Protein AF-A0A2S5LJ68-F1 (afdb_monomer_lite)

Sequence (99 aa):
MLLVVLTSPRQAARAEQAAAAVPAAPLTKFEKAPQGEAEQIAQIISLTTQLLQMRYPEGMARRGVHPKDHGCVKATFTVNSDIPPNYRAGVFATPGKKY

Foldseek 3Di:
DDDPPPPPPVNVVVVVVVPPPPPDDDDDPVDDDDPCNVVVVVVCVVVLVVVQCVVDVDDDGADSPCSDDPDDDDDKDFAAQPDDPVPLDDVNVHHGDID

Radius of gyration: 21.22 Å; chains: 1; bounding box: 38×37×58 Å

pLDDT: mean 82.42, std 20.7, range [31.23, 98.38]

Secondary structure (DSSP, 8-state):
--------HHHHHHHHHHHS-PPPPPPPTT--PPTTHHHHHHHHHHHHHHHHHHH-SSSPPPPSS--S---------B--TT--GGG-SGGGSSTT-B-

Structure (mmCIF, N/CA/C/O backbone):
data_AF-A0A2S5LJ68-F1
#
_entry.id   AF-A0A2S5LJ68-F1
#
loop_
_atom_site.group_PDB
_atom_site.id
_atom_site.type_symbol
_atom_site.label_atom_id
_atom_site.label_alt_id
_atom_site.label_comp_id
_atom_site.label_asym_id
_atom_site.label_entity_id
_atom_site.label_seq_id
_atom_site.pdbx_PDB_ins_code
_atom_site.Cartn_x
_atom_site.Cartn_y
_atom_site.Cartn_z
_atom_site.occupancy
_atom_site.B_iso_or_equiv
_atom_site.auth_seq_id
_atom_site.auth_comp_id
_atom_site.auth_asym_id
_atom_site.auth_atom_id
_atom_site.pdbx_PDB_model_num
ATOM 1 N N . MET A 1 1 ? -0.617 -18.259 -35.848 1.00 33.69 1 MET A N 1
ATOM 2 C CA . MET A 1 1 ? -1.818 -17.409 -35.710 1.00 33.69 1 MET A CA 1
ATOM 3 C C . MET A 1 1 ? -1.378 -16.150 -34.975 1.00 33.69 1 MET A C 1
ATOM 5 O O . MET A 1 1 ? -1.090 -16.219 -33.789 1.00 33.69 1 MET A O 1
ATOM 9 N N . LEU A 1 2 ? -1.137 -15.069 -35.718 1.00 33.50 2 LEU A N 1
ATOM 10 C CA . LEU A 1 2 ? -0.543 -13.826 -35.224 1.00 33.50 2 LEU A CA 1
ATOM 11 C C . LEU A 1 2 ? -1.670 -12.956 -34.649 1.00 33.50 2 LEU A C 1
ATOM 13 O O . LEU A 1 2 ? -2.465 -12.412 -35.411 1.00 33.50 2 LEU A O 1
ATOM 17 N N . LEU A 1 3 ? -1.794 -12.878 -33.323 1.00 31.23 3 LEU A N 1
ATOM 18 C CA . LEU A 1 3 ? -2.743 -11.962 -32.690 1.00 31.23 3 LEU A CA 1
ATOM 19 C C . LEU A 1 3 ? -2.057 -10.596 -32.559 1.00 31.23 3 LEU A C 1
ATOM 21 O O . LEU A 1 3 ? -1.303 -10.357 -31.621 1.00 31.23 3 LEU A O 1
ATOM 25 N N . VAL A 1 4 ? -2.277 -9.716 -33.536 1.00 37.88 4 VAL A N 1
ATOM 26 C CA . VAL A 1 4 ? -1.868 -8.310 -33.445 1.00 37.88 4 VAL A CA 1
ATOM 27 C C . VAL A 1 4 ? -2.769 -7.650 -32.403 1.00 37.88 4 VAL A C 1
ATOM 29 O O . VAL A 1 4 ? -3.938 -7.371 -32.668 1.00 37.88 4 VAL A O 1
ATOM 32 N N . VAL A 1 5 ? -2.250 -7.430 -31.195 1.00 46.50 5 VAL A N 1
ATOM 33 C CA . VAL A 1 5 ? -2.934 -6.608 -30.193 1.00 46.50 5 VAL A CA 1
ATOM 34 C C . VAL A 1 5 ? -2.733 -5.153 -30.607 1.00 46.50 5 VAL A C 1
ATOM 36 O O . VAL A 1 5 ? -1.764 -4.508 -30.225 1.00 46.50 5 VAL A O 1
ATOM 39 N N . LEU A 1 6 ? -3.638 -4.652 -31.450 1.00 44.00 6 LEU A N 1
ATOM 40 C CA . LEU A 1 6 ? -3.763 -3.227 -31.741 1.00 44.00 6 LEU A CA 1
ATOM 41 C C . LEU A 1 6 ? -4.043 -2.509 -30.416 1.00 44.00 6 LEU A C 1
ATOM 43 O O . LEU A 1 6 ? -5.146 -2.598 -29.869 1.00 44.00 6 LEU A O 1
ATOM 47 N N . THR A 1 7 ? -3.040 -1.823 -29.876 1.00 52.50 7 THR A N 1
ATOM 48 C CA . THR A 1 7 ? -3.228 -0.920 -28.744 1.00 52.50 7 THR A CA 1
ATOM 49 C C . THR A 1 7 ? -4.206 0.164 -29.182 1.00 52.50 7 THR A C 1
ATOM 51 O O . THR A 1 7 ? -3.983 0.912 -30.133 1.00 52.50 7 THR A O 1
ATOM 54 N N . SER A 1 8 ? -5.375 0.194 -28.541 1.00 48.03 8 SER A N 1
ATOM 55 C CA . SER A 1 8 ? -6.421 1.156 -28.887 1.00 48.03 8 SER A CA 1
ATOM 56 C C . SER A 1 8 ? -5.903 2.583 -28.651 1.00 48.03 8 SER A C 1
ATOM 58 O O . SER A 1 8 ? -5.216 2.804 -27.650 1.00 48.03 8 SER A O 1
ATOM 60 N N . PRO A 1 9 ? -6.283 3.584 -29.467 1.00 50.56 9 PRO A N 1
ATOM 61 C CA . PRO A 1 9 ? -5.901 4.987 -29.254 1.00 50.56 9 PRO A CA 1
ATOM 62 C C . PRO A 1 9 ? -6.259 5.518 -27.850 1.00 50.56 9 PRO A C 1
ATOM 64 O O . PRO A 1 9 ? -5.614 6.433 -27.346 1.00 50.56 9 PRO A O 1
ATOM 67 N N . ARG A 1 10 ? -7.222 4.890 -27.153 1.00 48.31 10 ARG A N 1
ATOM 68 C CA . ARG A 1 10 ? -7.531 5.173 -25.737 1.00 48.31 10 ARG A CA 1
ATOM 69 C C . ARG A 1 10 ? -6.437 4.747 -24.748 1.00 48.31 10 ARG A C 1
ATOM 71 O O . ARG A 1 10 ? -6.323 5.356 -23.689 1.00 48.31 10 ARG A O 1
ATOM 78 N N . GLN A 1 11 ? -5.679 3.692 -25.046 1.00 48.44 11 GLN A N 1
ATOM 79 C CA . GLN A 1 11 ? -4.585 3.207 -24.196 1.00 48.44 11 GLN A CA 1
ATOM 80 C C . GLN A 1 11 ? -3.347 4.098 -24.331 1.00 48.44 11 GLN A C 1
ATOM 82 O O . GLN A 1 11 ? -2.747 4.442 -23.316 1.00 48.44 11 GLN A O 1
ATOM 87 N N . ALA A 1 12 ? -3.031 4.542 -25.553 1.00 44.94 12 ALA A N 1
ATOM 88 C CA . ALA A 1 12 ? -1.956 5.500 -25.805 1.00 44.94 12 ALA A CA 1
ATOM 89 C C . ALA A 1 12 ? -2.218 6.846 -25.100 1.00 44.94 12 ALA A C 1
ATOM 91 O O . ALA A 1 12 ? -1.378 7.310 -24.334 1.00 44.94 12 ALA A O 1
ATOM 92 N N . ALA A 1 13 ? -3.432 7.396 -25.229 1.00 39.59 13 ALA A N 1
ATOM 93 C CA . ALA A 1 13 ? -3.807 8.656 -24.581 1.00 39.59 13 ALA A CA 1
ATOM 94 C C . ALA A 1 13 ? -3.781 8.597 -23.036 1.00 39.59 13 ALA A C 1
ATOM 96 O O . ALA A 1 13 ? -3.456 9.586 -22.381 1.00 39.59 13 ALA A O 1
ATOM 97 N N . ARG A 1 14 ? -4.086 7.438 -22.425 1.00 48.78 14 ARG A N 1
ATOM 98 C CA . ARG A 1 14 ? -3.978 7.250 -20.963 1.00 48.78 14 ARG A CA 1
ATOM 99 C C . ARG A 1 14 ? -2.534 7.141 -20.474 1.00 48.78 14 ARG A C 1
ATOM 101 O O . ARG A 1 14 ? -2.252 7.595 -19.370 1.00 48.78 14 ARG A O 1
ATOM 108 N N . ALA A 1 15 ? -1.645 6.538 -21.261 1.00 47.00 15 ALA A N 1
ATOM 109 C CA . ALA A 1 15 ? -0.219 6.486 -20.941 1.00 47.00 15 ALA A CA 1
ATOM 110 C C . ALA A 1 15 ? 0.417 7.884 -21.018 1.00 47.00 15 ALA A C 1
ATOM 112 O O . ALA A 1 15 ? 1.210 8.249 -20.157 1.00 47.00 15 ALA A O 1
ATOM 113 N N . GLU A 1 16 ? -0.003 8.695 -21.989 1.00 42.59 16 GLU A N 1
ATOM 114 C CA . GLU A 1 16 ? 0.443 10.081 -22.155 1.00 42.59 16 GLU A CA 1
ATOM 115 C C . GLU A 1 16 ? -0.073 10.996 -21.027 1.00 42.59 16 GLU A C 1
ATOM 117 O O . GLU A 1 16 ? 0.677 11.800 -20.480 1.00 42.59 16 GLU A O 1
ATOM 122 N N . GLN A 1 17 ? -1.313 10.789 -20.564 1.00 47.91 17 GLN A N 1
ATOM 123 C CA . GLN A 1 17 ? -1.843 11.442 -19.356 1.00 47.91 17 GLN A CA 1
ATOM 124 C C . GLN A 1 17 ? -1.138 11.018 -18.059 1.00 47.91 17 GLN A C 1
ATOM 126 O O . GLN A 1 17 ? -1.079 11.813 -17.126 1.00 47.91 17 GLN A O 1
ATOM 131 N N . ALA A 1 18 ? -0.594 9.800 -17.988 1.00 48.69 18 ALA A N 1
ATOM 132 C CA . A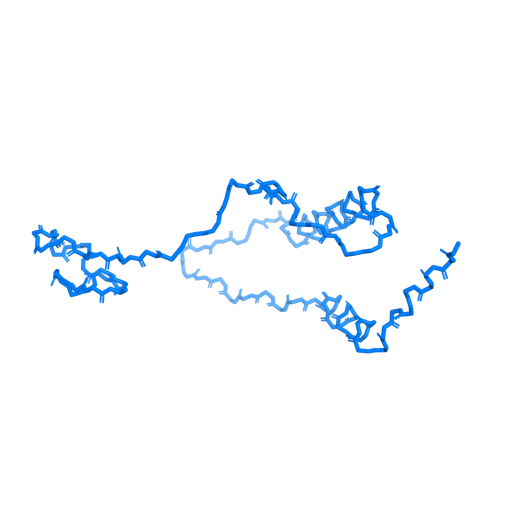LA A 1 18 ? 0.208 9.343 -16.851 1.00 48.69 18 ALA A CA 1
ATOM 133 C C . ALA A 1 18 ? 1.642 9.914 -16.853 1.00 48.69 18 ALA A C 1
ATOM 135 O O . ALA A 1 18 ? 2.294 9.906 -15.812 1.00 48.69 18 ALA A O 1
ATOM 136 N N . ALA A 1 19 ? 2.125 10.407 -18.000 1.00 47.06 19 ALA A N 1
ATOM 137 C CA . ALA A 1 19 ? 3.432 11.051 -18.136 1.00 47.06 19 ALA A CA 1
ATOM 138 C C . ALA A 1 19 ? 3.411 12.549 -17.783 1.00 47.06 19 ALA A C 1
ATOM 140 O O . ALA A 1 19 ? 4.467 13.133 -17.534 1.00 47.06 19 ALA A O 1
ATOM 141 N N . ALA A 1 20 ? 2.231 13.177 -17.727 1.00 48.88 20 ALA A N 1
ATOM 142 C CA . ALA A 1 20 ? 2.102 14.499 -17.131 1.00 48.88 20 ALA A CA 1
ATOM 143 C C . ALA A 1 20 ? 2.476 14.397 -15.646 1.00 48.88 20 ALA A C 1
ATOM 145 O O . ALA A 1 20 ? 1.914 13.572 -14.926 1.00 48.88 20 ALA A O 1
ATOM 146 N N . ALA A 1 21 ? 3.440 15.213 -15.204 1.00 55.31 21 ALA A N 1
ATOM 147 C CA . ALA A 1 21 ? 3.880 15.261 -13.816 1.00 55.31 21 ALA A CA 1
ATOM 148 C C . ALA A 1 21 ? 2.652 15.357 -12.905 1.00 55.31 21 ALA A C 1
ATOM 150 O O . ALA A 1 21 ? 1.942 16.364 -12.924 1.00 55.31 21 ALA A O 1
ATOM 151 N N . VAL A 1 22 ? 2.375 14.289 -12.151 1.00 57.19 22 VAL A N 1
ATOM 152 C CA . VAL A 1 22 ? 1.318 14.312 -11.144 1.00 57.19 22 VAL A CA 1
ATOM 153 C C . VAL A 1 22 ? 1.697 15.447 -10.196 1.00 57.19 22 VAL A C 1
ATOM 155 O O . VAL A 1 22 ? 2.782 15.383 -9.610 1.00 57.19 22 VAL A O 1
ATOM 158 N N . PRO A 1 23 ? 0.892 16.519 -10.088 1.00 59.62 23 PRO A N 1
ATOM 159 C CA . PRO A 1 23 ? 1.244 17.628 -9.222 1.00 59.62 23 PRO A CA 1
ATOM 160 C C . PRO A 1 23 ? 1.391 17.082 -7.804 1.00 59.62 23 PRO A C 1
ATOM 162 O O . PRO A 1 23 ? 0.495 16.394 -7.306 1.00 59.62 23 PRO A O 1
ATOM 165 N N . ALA A 1 24 ? 2.546 17.341 -7.188 1.00 67.62 24 ALA A N 1
ATOM 166 C CA . ALA A 1 24 ? 2.813 16.899 -5.831 1.00 67.62 24 ALA A CA 1
ATOM 167 C C . ALA A 1 24 ? 1.707 17.441 -4.922 1.00 67.62 24 ALA A C 1
ATOM 169 O O . ALA A 1 24 ? 1.439 18.647 -4.902 1.00 67.62 24 ALA A O 1
ATOM 170 N N . ALA A 1 25 ? 1.035 16.540 -4.205 1.00 74.56 25 ALA A N 1
ATOM 171 C CA . ALA A 1 25 ? 0.073 16.951 -3.200 1.00 74.56 25 ALA A CA 1
ATOM 172 C C . ALA A 1 25 ? 0.787 17.848 -2.172 1.00 74.56 25 ALA A C 1
ATOM 174 O O . ALA A 1 25 ? 1.956 17.603 -1.857 1.00 74.56 25 ALA A O 1
ATOM 175 N N . PRO A 1 26 ? 0.122 18.893 -1.656 1.00 82.69 26 PRO A N 1
ATOM 176 C CA . PRO A 1 26 ? 0.731 19.752 -0.655 1.00 82.69 26 PRO A CA 1
ATOM 177 C C . PRO A 1 26 ? 1.097 18.924 0.580 1.00 82.69 26 PRO A C 1
ATOM 179 O O . PRO A 1 26 ? 0.265 18.174 1.096 1.00 82.69 26 PRO A O 1
ATOM 182 N N . LEU A 1 27 ? 2.339 19.075 1.044 1.00 86.56 27 LEU A N 1
ATOM 183 C CA . LEU A 1 27 ? 2.822 18.403 2.247 1.00 86.56 27 LEU A CA 1
ATOM 184 C C . LEU A 1 27 ? 1.943 18.766 3.441 1.00 86.56 27 LEU A C 1
ATOM 186 O O . LEU A 1 27 ? 1.530 19.918 3.615 1.00 86.56 27 LEU A O 1
ATOM 190 N N . THR A 1 28 ? 1.680 17.782 4.295 1.00 90.50 28 THR A N 1
ATOM 191 C CA . THR A 1 28 ? 1.018 18.065 5.567 1.00 90.50 28 THR A CA 1
ATOM 192 C C . THR A 1 28 ? 1.971 18.804 6.507 1.00 90.50 28 THR A C 1
ATOM 194 O O . THR A 1 28 ? 3.189 18.773 6.351 1.00 90.50 28 THR A O 1
ATOM 197 N N . LYS A 1 29 ? 1.437 19.411 7.574 1.00 93.12 29 LYS A N 1
ATOM 198 C CA . LYS A 1 29 ? 2.261 20.037 8.627 1.00 93.12 29 LYS A CA 1
ATOM 199 C C . LYS A 1 29 ? 3.227 19.073 9.339 1.00 93.12 29 LYS A C 1
ATOM 201 O O . LYS A 1 29 ? 4.054 19.527 10.124 1.00 93.12 29 LYS A O 1
ATOM 206 N N . PHE A 1 30 ? 3.079 17.765 9.125 1.00 92.44 30 PHE A N 1
ATOM 207 C CA . PHE A 1 30 ? 3.899 16.721 9.737 1.00 92.44 30 PHE A CA 1
ATOM 208 C C . PHE A 1 30 ? 5.015 16.214 8.815 1.00 92.44 30 PHE A C 1
ATOM 210 O O . PHE A 1 30 ? 5.845 15.425 9.257 1.00 92.44 30 PHE A O 1
ATOM 217 N N . GLU A 1 31 ? 5.057 16.666 7.560 1.00 92.25 31 GLU A N 1
ATOM 218 C CA . GLU A 1 31 ? 5.968 16.156 6.537 1.00 92.25 31 GLU A CA 1
ATOM 219 C C . GLU A 1 31 ? 6.896 17.259 6.022 1.00 92.25 31 GLU A C 1
ATOM 221 O O . GLU A 1 31 ? 6.539 18.436 5.957 1.00 92.25 31 GLU A O 1
ATOM 226 N N . LYS A 1 32 ? 8.119 16.869 5.654 1.00 90.25 32 LYS A N 1
ATOM 227 C CA . LYS A 1 32 ? 9.096 17.726 4.980 1.00 90.25 32 LYS A CA 1
ATOM 228 C C . LYS A 1 32 ? 9.720 16.935 3.841 1.00 90.25 32 LYS A C 1
ATOM 230 O O . LYS A 1 32 ? 10.277 15.871 4.097 1.00 90.25 32 LYS A O 1
ATOM 235 N N . ALA A 1 33 ? 9.669 17.483 2.632 1.00 90.00 33 ALA A N 1
ATOM 236 C CA . ALA A 1 33 ? 10.415 16.950 1.502 1.00 90.00 33 ALA A CA 1
ATOM 237 C C . ALA A 1 33 ? 11.920 17.171 1.746 1.00 90.00 33 ALA A C 1
ATOM 239 O O . ALA A 1 33 ? 12.336 18.319 1.959 1.00 90.00 33 ALA A O 1
ATOM 240 N N . PRO A 1 34 ? 12.751 16.118 1.760 1.00 92.19 34 PRO A N 1
ATOM 241 C CA . PRO A 1 34 ? 14.194 16.277 1.795 1.00 92.19 34 PRO A CA 1
ATOM 242 C C . PRO A 1 34 ? 14.707 16.879 0.479 1.00 92.19 34 PRO A C 1
ATOM 244 O O . PRO A 1 34 ? 14.066 16.813 -0.571 1.00 92.19 34 PRO A O 1
ATOM 247 N N . GLN A 1 35 ? 15.906 17.458 0.526 1.00 95.06 35 GLN A N 1
ATOM 248 C CA . GLN A 1 35 ? 16.578 17.931 -0.682 1.00 95.06 35 GLN A CA 1
ATOM 249 C C . GLN A 1 35 ? 16.803 16.762 -1.653 1.00 95.06 35 GLN A C 1
ATOM 251 O O . GLN A 1 35 ? 17.282 15.703 -1.249 1.00 95.06 35 GLN A O 1
ATOM 256 N N . GLY A 1 36 ? 16.497 16.967 -2.935 1.00 94.31 36 GLY A N 1
ATOM 257 C CA . GLY A 1 36 ? 16.693 15.954 -3.973 1.00 94.31 36 GLY A CA 1
ATOM 258 C C . GLY A 1 36 ? 15.529 14.969 -4.146 1.00 94.31 36 GLY A C 1
ATOM 259 O O . GLY A 1 36 ? 15.630 14.052 -4.958 1.00 94.31 36 GLY A O 1
ATOM 260 N N . GLU A 1 37 ? 14.443 15.104 -3.376 1.00 92.62 37 GLU A N 1
ATOM 261 C CA . GLU A 1 37 ? 13.306 14.174 -3.438 1.00 92.62 37 GLU A CA 1
ATOM 262 C C . GLU A 1 37 ? 12.660 14.139 -4.830 1.00 92.62 37 GLU A C 1
ATOM 264 O O . GLU A 1 37 ? 12.372 13.061 -5.345 1.00 92.62 37 GLU A O 1
ATOM 269 N N . ALA A 1 38 ? 12.482 15.294 -5.476 1.00 89.31 38 ALA A N 1
ATOM 270 C CA . ALA A 1 38 ? 11.864 15.374 -6.800 1.00 89.31 38 ALA A CA 1
ATOM 271 C C . ALA A 1 38 ? 12.680 14.611 -7.859 1.00 89.31 38 ALA A C 1
ATOM 273 O O . ALA A 1 38 ? 12.127 13.864 -8.671 1.00 89.31 38 ALA A O 1
ATOM 274 N N . GLU A 1 39 ? 14.003 14.748 -7.818 1.00 92.81 39 GLU A N 1
ATOM 275 C CA . GLU A 1 39 ? 14.931 14.047 -8.697 1.00 92.81 39 GLU A CA 1
ATOM 276 C C . GLU A 1 39 ? 14.926 12.541 -8.415 1.00 92.81 39 GLU A C 1
ATOM 278 O O . GLU A 1 39 ? 14.885 11.738 -9.348 1.00 92.81 39 GLU A O 1
ATOM 283 N N . GLN A 1 40 ? 14.912 12.144 -7.141 1.00 95.44 40 GLN A N 1
ATOM 284 C CA . GLN A 1 40 ? 14.835 10.737 -6.743 1.00 95.44 40 GLN A CA 1
ATOM 285 C C . GLN A 1 40 ? 13.515 10.096 -7.179 1.00 95.44 40 GLN A C 1
ATOM 287 O O . GLN A 1 40 ? 13.524 8.985 -7.708 1.00 95.44 40 GLN A O 1
ATOM 292 N N . ILE A 1 41 ? 12.388 10.797 -7.034 1.00 91.44 41 ILE A N 1
ATOM 293 C CA . ILE A 1 41 ? 11.082 10.353 -7.536 1.00 91.44 41 ILE A CA 1
ATOM 294 C C . ILE A 1 41 ? 11.162 10.111 -9.046 1.00 91.44 41 ILE A C 1
ATOM 296 O O . ILE A 1 41 ? 10.798 9.030 -9.513 1.00 91.44 41 ILE A O 1
ATOM 300 N N . ALA A 1 42 ? 11.689 11.072 -9.811 1.00 90.81 42 ALA A N 1
ATOM 301 C CA . ALA A 1 42 ? 11.833 10.937 -11.260 1.00 90.81 42 ALA A CA 1
ATOM 302 C C . ALA A 1 42 ? 12.722 9.739 -11.647 1.00 90.81 42 ALA A C 1
ATOM 304 O O . ALA A 1 42 ? 12.386 8.975 -12.558 1.00 90.81 42 ALA A O 1
ATOM 305 N N . GLN A 1 43 ? 13.823 9.523 -10.922 1.00 96.19 43 GLN A N 1
ATOM 306 C CA . GLN A 1 43 ? 14.713 8.378 -11.128 1.00 96.19 43 GLN A CA 1
ATOM 307 C C . GLN A 1 43 ? 14.020 7.045 -10.824 1.00 96.19 43 GLN A C 1
ATOM 309 O O . GLN A 1 43 ? 14.096 6.119 -11.632 1.00 96.19 43 GLN A O 1
ATOM 314 N N . ILE A 1 44 ? 13.301 6.946 -9.702 1.00 95.12 44 ILE A N 1
ATOM 315 C CA . ILE A 1 44 ? 12.566 5.736 -9.309 1.00 95.12 44 ILE A CA 1
ATOM 316 C C . ILE A 1 44 ? 11.481 5.408 -10.335 1.00 95.12 44 ILE A C 1
ATOM 318 O O . ILE A 1 44 ? 11.344 4.244 -10.718 1.00 95.12 44 ILE A O 1
ATOM 322 N N . ILE A 1 45 ? 10.743 6.411 -10.823 1.00 93.81 45 ILE A N 1
ATOM 323 C CA . ILE A 1 45 ? 9.732 6.233 -11.874 1.00 93.81 45 ILE A CA 1
ATOM 324 C C . ILE A 1 45 ? 10.379 5.664 -13.137 1.00 93.81 45 ILE A C 1
ATOM 326 O O . ILE A 1 45 ? 9.901 4.660 -13.674 1.00 93.81 45 ILE A O 1
ATOM 330 N N . SER A 1 46 ? 11.481 6.269 -13.589 1.00 95.31 46 SER A N 1
ATOM 331 C CA . SER A 1 46 ? 12.193 5.842 -14.794 1.00 95.31 46 SER A CA 1
ATOM 332 C C . SER A 1 46 ? 12.682 4.396 -14.678 1.00 95.31 46 SER A C 1
ATOM 334 O O . SER A 1 46 ? 12.334 3.554 -15.507 1.00 95.31 46 SER A O 1
ATOM 336 N N . LEU A 1 47 ? 13.407 4.073 -13.603 1.00 96.12 47 LEU A N 1
ATOM 337 C CA . LEU A 1 47 ? 13.949 2.733 -13.372 1.00 96.12 47 LEU A CA 1
ATOM 338 C C . LEU A 1 47 ? 12.844 1.682 -13.234 1.00 96.12 47 LEU A C 1
ATOM 340 O O . LEU A 1 47 ? 12.916 0.619 -13.849 1.00 96.12 47 LEU A O 1
ATOM 344 N N . THR A 1 48 ? 11.793 1.978 -12.468 1.00 94.38 48 THR A N 1
ATOM 345 C CA . THR A 1 48 ? 10.677 1.042 -12.263 1.00 94.38 48 THR A CA 1
ATOM 346 C C . THR A 1 48 ? 9.935 0.765 -13.569 1.00 94.38 48 THR A C 1
ATOM 348 O O . THR 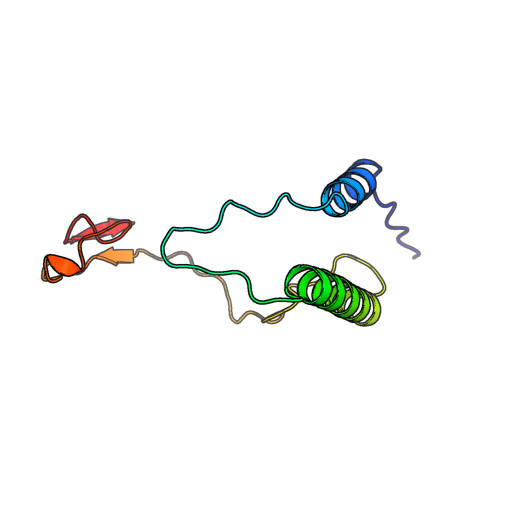A 1 48 ? 9.583 -0.382 -13.849 1.00 94.38 48 THR A O 1
ATOM 351 N N . THR A 1 49 ? 9.738 1.793 -14.397 1.00 91.81 49 THR A N 1
ATOM 352 C CA . THR A 1 49 ? 9.071 1.655 -15.698 1.00 91.81 49 THR A CA 1
ATOM 353 C C . THR A 1 49 ? 9.910 0.823 -16.664 1.00 91.81 49 THR A C 1
ATOM 355 O O . THR A 1 49 ? 9.385 -0.109 -17.271 1.00 91.81 49 THR A O 1
ATOM 358 N N . GLN A 1 50 ? 11.218 1.085 -16.744 1.00 94.00 50 GLN A N 1
ATOM 359 C CA . GLN A 1 50 ? 12.142 0.291 -17.559 1.00 94.00 50 GLN A CA 1
ATOM 360 C C . GLN A 1 50 ? 12.153 -1.181 -17.122 1.00 94.00 50 GLN A C 1
ATOM 362 O O . GLN A 1 50 ? 12.036 -2.082 -17.951 1.00 94.00 50 GLN A O 1
ATOM 367 N N . LEU A 1 51 ? 12.221 -1.447 -15.813 1.00 94.12 51 LEU A N 1
ATOM 368 C CA . LEU A 1 51 ? 12.174 -2.809 -15.270 1.00 94.12 51 LEU A CA 1
ATOM 369 C C . LEU A 1 51 ? 10.865 -3.532 -15.618 1.00 94.12 51 LEU A C 1
ATOM 371 O O . LEU A 1 51 ? 10.886 -4.722 -15.941 1.00 94.12 51 LEU A O 1
ATOM 375 N N . LEU A 1 52 ? 9.730 -2.830 -15.566 1.00 93.12 52 LEU A N 1
ATOM 376 C CA . LEU A 1 52 ? 8.431 -3.380 -15.953 1.00 93.12 52 LEU A CA 1
ATOM 377 C C . LEU A 1 52 ? 8.359 -3.699 -17.448 1.00 93.12 52 LEU A C 1
ATOM 379 O O . LEU A 1 52 ? 7.898 -4.785 -17.795 1.00 93.12 52 LEU A O 1
ATOM 383 N N . GLN A 1 53 ? 8.845 -2.800 -18.307 1.00 92.69 53 GLN A N 1
ATOM 384 C CA . GLN A 1 53 ? 8.897 -3.003 -19.758 1.00 92.69 53 GLN A CA 1
ATOM 385 C C . GLN A 1 53 ? 9.790 -4.191 -20.129 1.00 92.69 53 GLN A C 1
ATOM 387 O O . GLN A 1 53 ? 9.395 -5.029 -20.930 1.00 92.69 53 GLN A O 1
ATOM 392 N N . MET A 1 54 ? 10.955 -4.328 -19.489 1.00 94.38 54 MET A N 1
ATOM 393 C CA . MET A 1 54 ? 11.834 -5.481 -19.707 1.00 94.38 54 MET A CA 1
ATOM 394 C C . MET A 1 54 ? 11.193 -6.802 -19.260 1.00 94.38 54 MET A C 1
ATOM 396 O O . MET A 1 54 ? 11.392 -7.835 -19.893 1.00 94.38 54 MET A O 1
ATOM 400 N N . ARG A 1 55 ? 10.429 -6.793 -18.159 1.00 94.06 55 ARG A N 1
ATOM 401 C CA . ARG A 1 55 ? 9.780 -8.001 -17.621 1.00 94.06 55 ARG A CA 1
ATOM 402 C C . ARG A 1 55 ? 8.544 -8.418 -18.417 1.00 94.06 55 ARG A C 1
ATOM 404 O O . ARG A 1 55 ? 8.229 -9.606 -18.472 1.00 94.06 55 ARG A O 1
ATOM 411 N N . TYR A 1 56 ? 7.838 -7.449 -18.987 1.00 94.44 56 TYR A N 1
ATOM 412 C CA . TYR A 1 56 ? 6.608 -7.642 -19.745 1.00 94.44 56 TYR A CA 1
ATOM 413 C C . TYR A 1 56 ? 6.725 -6.902 -21.087 1.00 94.44 56 TYR A C 1
ATOM 415 O O . TYR A 1 56 ? 6.083 -5.866 -21.257 1.00 94.44 56 TYR A O 1
ATOM 423 N N . PRO A 1 57 ? 7.555 -7.403 -22.024 1.00 92.56 57 PRO A N 1
ATOM 424 C CA . PRO A 1 57 ? 7.803 -6.728 -23.302 1.00 92.56 57 PRO A CA 1
ATOM 425 C C . PRO A 1 57 ? 6.562 -6.686 -24.199 1.00 92.56 57 PRO A C 1
ATOM 427 O O . PRO A 1 57 ? 6.446 -5.814 -25.049 1.00 92.56 57 PRO A O 1
ATOM 430 N N . GLU A 1 58 ? 5.624 -7.608 -23.982 1.00 92.12 58 GLU A N 1
ATOM 431 C CA . GLU A 1 58 ? 4.389 -7.740 -24.744 1.00 92.12 58 GLU A CA 1
ATOM 432 C C . GLU A 1 58 ? 3.190 -7.876 -23.799 1.00 92.12 58 GLU A C 1
ATOM 434 O O . GLU A 1 58 ? 3.281 -8.467 -22.716 1.00 92.12 58 GLU A O 1
ATOM 439 N N . GLY A 1 59 ? 2.031 -7.381 -24.235 1.00 87.81 59 GLY A N 1
ATOM 440 C CA . GLY A 1 59 ? 0.792 -7.436 -23.460 1.00 87.81 59 GLY A CA 1
ATOM 441 C C . GLY A 1 59 ? 0.769 -6.480 -22.260 1.00 87.81 59 GLY A C 1
ATOM 442 O O . GLY A 1 59 ? 1.543 -5.532 -22.165 1.00 87.81 59 GLY A O 1
ATOM 443 N N . MET A 1 60 ? -0.179 -6.687 -21.341 1.00 89.50 60 MET A N 1
ATOM 444 C CA . MET A 1 60 ? -0.294 -5.826 -20.160 1.00 89.50 60 MET A CA 1
ATOM 445 C C . MET A 1 60 ? 0.693 -6.243 -19.069 1.00 89.50 60 MET A C 1
ATOM 447 O O . MET A 1 60 ? 0.726 -7.408 -18.661 1.00 89.50 60 MET A O 1
ATOM 451 N N . ALA A 1 61 ? 1.421 -5.268 -18.526 1.00 91.62 61 ALA A N 1
ATOM 452 C CA . ALA A 1 61 ? 2.247 -5.476 -17.347 1.00 91.62 61 ALA A CA 1
ATOM 453 C C . ALA A 1 61 ? 1.402 -5.954 -16.152 1.00 91.62 61 ALA A C 1
ATOM 455 O O . ALA A 1 61 ? 0.289 -5.477 -15.910 1.00 91.62 61 ALA A O 1
ATOM 456 N N . ARG A 1 62 ? 1.950 -6.894 -15.374 1.00 91.06 62 ARG A N 1
ATOM 457 C CA . ARG A 1 62 ? 1.384 -7.259 -14.065 1.00 91.06 62 ARG A CA 1
ATOM 458 C C . ARG A 1 62 ? 1.761 -6.198 -13.025 1.00 91.06 62 ARG A C 1
ATOM 460 O O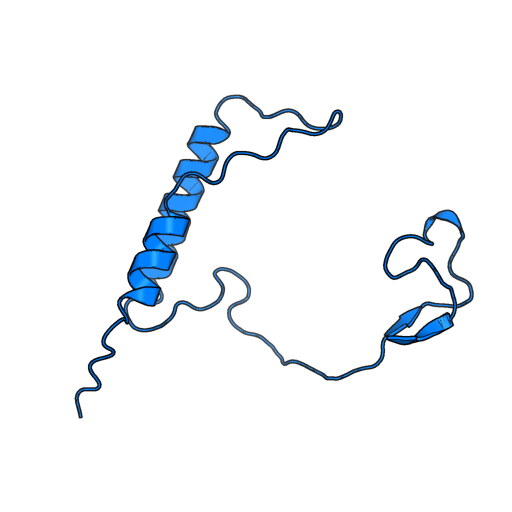 . ARG A 1 62 ? 2.580 -5.320 -13.289 1.00 91.06 62 ARG A O 1
ATOM 467 N N . ARG A 1 63 ? 1.187 -6.295 -11.820 1.00 90.25 63 ARG A N 1
ATOM 468 C CA . ARG A 1 63 ? 1.542 -5.417 -10.688 1.00 90.25 63 ARG A CA 1
ATOM 469 C C . ARG A 1 63 ? 3.065 -5.426 -10.476 1.00 90.25 63 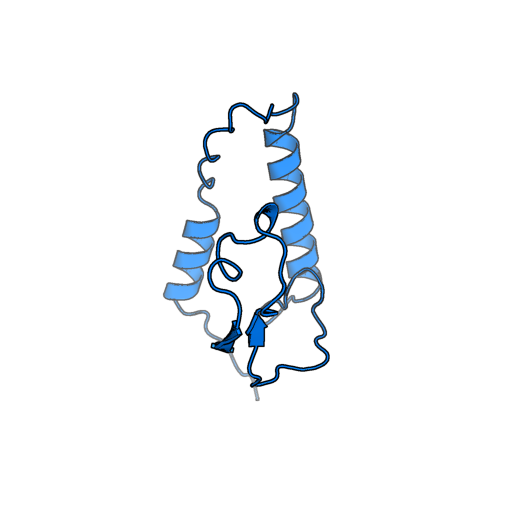ARG A C 1
ATOM 471 O O . ARG A 1 63 ? 3.665 -6.500 -10.451 1.00 90.25 63 ARG A O 1
ATOM 478 N N . GLY A 1 64 ? 3.681 -4.249 -10.313 1.00 88.44 64 GLY A N 1
ATOM 479 C CA . GLY A 1 64 ? 5.140 -4.130 -10.148 1.00 88.44 64 GLY A CA 1
ATOM 480 C C . GLY A 1 64 ? 5.679 -4.823 -8.898 1.00 88.44 64 GLY A C 1
ATOM 481 O O . GLY A 1 64 ? 6.798 -5.335 -8.904 1.00 88.44 64 GLY A O 1
ATOM 482 N N . VAL A 1 65 ? 4.836 -4.935 -7.873 1.00 89.50 65 VAL A N 1
ATOM 483 C CA . VAL A 1 65 ? 5.073 -5.717 -6.661 1.00 89.50 65 VAL A CA 1
ATOM 484 C C . VAL A 1 65 ? 3.926 -6.700 -6.443 1.00 89.50 65 VAL A C 1
ATOM 486 O O . VAL A 1 65 ? 2.795 -6.453 -6.862 1.00 89.50 65 VAL A O 1
ATOM 489 N N . HIS A 1 66 ? 4.232 -7.836 -5.811 1.00 91.88 66 HIS A N 1
ATOM 490 C CA . HIS A 1 66 ? 3.292 -8.943 -5.588 1.00 91.88 66 HIS A CA 1
ATOM 491 C C . HIS A 1 66 ? 2.504 -9.361 -6.860 1.00 91.88 66 HIS A C 1
ATOM 493 O O . HIS A 1 66 ? 1.270 -9.437 -6.837 1.00 91.88 66 HIS A O 1
ATOM 499 N N . PRO A 1 67 ? 3.185 -9.638 -7.999 1.00 91.38 67 PRO A N 1
ATOM 500 C CA . PRO A 1 67 ? 2.519 -9.990 -9.259 1.00 91.38 67 PRO A CA 1
ATOM 501 C C . PRO A 1 67 ? 1.819 -11.354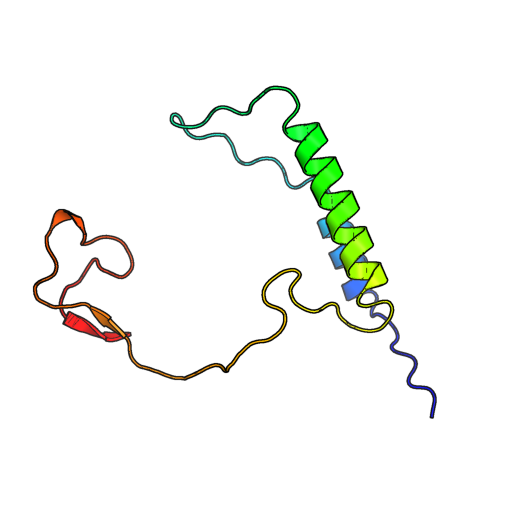 -9.220 1.00 91.38 67 PRO A C 1
ATOM 503 O O . PRO A 1 67 ? 1.004 -11.640 -10.095 1.00 91.38 67 PRO A O 1
ATOM 506 N N . LYS A 1 68 ? 2.164 -12.206 -8.248 1.00 91.25 68 LYS A N 1
ATOM 507 C CA . LYS A 1 68 ? 1.501 -13.480 -7.985 1.00 91.25 68 LYS A CA 1
ATOM 508 C C . LYS A 1 68 ? 0.618 -13.326 -6.755 1.00 91.25 68 LYS A C 1
ATOM 510 O O . LYS A 1 68 ? 1.123 -13.096 -5.660 1.00 91.25 68 LYS A O 1
ATOM 515 N N . ASP A 1 69 ? -0.685 -13.440 -6.954 1.00 88.56 69 ASP A N 1
ATOM 516 C CA . ASP A 1 69 ? -1.656 -13.572 -5.879 1.00 88.56 69 ASP A CA 1
ATOM 517 C C . ASP A 1 69 ? -1.906 -15.047 -5.544 1.00 88.56 69 ASP A C 1
ATOM 519 O O . ASP A 1 69 ? -1.634 -15.954 -6.332 1.00 88.56 69 ASP A O 1
ATOM 523 N N . HIS A 1 70 ? -2.393 -15.272 -4.325 1.00 91.38 70 HIS A N 1
ATOM 524 C CA . HIS A 1 70 ? -2.864 -16.583 -3.876 1.00 91.38 70 HIS A CA 1
ATOM 525 C C . HIS A 1 70 ? -4.359 -16.770 -4.171 1.00 91.38 70 HIS A C 1
ATOM 527 O O . HIS A 1 70 ? -4.805 -17.891 -4.391 1.00 91.38 70 HIS A O 1
ATOM 533 N N . GLY A 1 71 ? -5.132 -15.681 -4.205 1.00 90.25 71 GLY A N 1
ATOM 534 C CA . GLY A 1 71 ? -6.554 -15.701 -4.531 1.00 90.25 71 GLY A CA 1
ATOM 535 C C . GLY A 1 71 ? -7.266 -14.408 -4.141 1.00 90.25 71 GLY A C 1
ATOM 536 O O . GLY A 1 71 ? -6.710 -13.557 -3.448 1.00 90.25 71 GLY A O 1
ATOM 537 N N . CYS A 1 72 ? -8.512 -14.282 -4.589 1.00 92.94 72 CYS A N 1
ATOM 538 C CA . CYS A 1 72 ? -9.450 -13.243 -4.178 1.00 92.94 72 CYS A CA 1
ATOM 539 C C . CYS A 1 72 ? -10.701 -13.938 -3.637 1.00 92.94 72 CYS A C 1
ATOM 541 O O . CYS A 1 72 ? -11.234 -14.835 -4.292 1.00 92.94 72 CYS A O 1
ATOM 543 N N . VAL A 1 73 ? -11.150 -13.557 -2.442 1.00 94.31 73 VAL A N 1
ATOM 544 C CA . VAL A 1 73 ? -12.317 -14.164 -1.792 1.00 94.31 73 VAL A CA 1
ATOM 545 C C . VAL A 1 73 ? -13.428 -13.140 -1.619 1.00 94.31 73 VAL A C 1
ATOM 547 O O . VAL A 1 73 ? -13.174 -11.965 -1.359 1.00 94.31 73 VAL A O 1
ATOM 550 N N . LYS A 1 74 ? -14.673 -13.609 -1.717 1.00 96.50 74 LYS A N 1
ATOM 551 C CA . LYS A 1 74 ? -15.844 -12.869 -1.249 1.00 96.50 74 LYS A CA 1
ATOM 552 C C . LYS A 1 74 ? -16.111 -13.287 0.194 1.00 96.50 74 LYS A C 1
ATOM 554 O O . LYS A 1 74 ? -16.423 -14.447 0.442 1.00 96.50 74 LYS A O 1
ATOM 559 N N . ALA A 1 75 ? -15.961 -12.357 1.127 1.00 96.25 75 ALA A N 1
ATOM 560 C CA . ALA A 1 75 ? -16.093 -12.604 2.558 1.00 96.25 75 ALA A CA 1
ATOM 561 C C . ALA A 1 75 ? -16.843 -11.455 3.237 1.00 96.25 75 ALA A C 1
ATOM 563 O O . ALA A 1 75 ? -17.017 -10.392 2.644 1.00 96.25 75 ALA A O 1
ATOM 564 N N . THR A 1 76 ? -17.264 -11.682 4.479 1.00 97.75 76 THR A N 1
ATOM 565 C CA . THR A 1 76 ? -17.858 -10.655 5.338 1.00 97.75 76 THR A CA 1
ATOM 566 C C . THR A 1 76 ? -16.843 -10.220 6.380 1.00 97.75 76 THR A C 1
ATOM 568 O O . THR A 1 76 ? -16.260 -11.058 7.070 1.00 97.75 76 THR A O 1
ATOM 571 N N . PHE A 1 77 ? -16.666 -8.912 6.532 1.00 97.12 77 PHE A N 1
ATOM 572 C CA . PHE A 1 77 ? -15.834 -8.335 7.583 1.00 97.12 77 PHE A CA 1
ATOM 573 C C . PHE A 1 77 ? -16.730 -7.786 8.697 1.00 97.12 77 PHE A C 1
ATOM 575 O O . PHE A 1 77 ? -17.649 -7.020 8.427 1.00 97.12 77 PHE A O 1
ATOM 582 N N . THR A 1 78 ? -16.479 -8.177 9.951 1.00 98.38 78 THR A N 1
ATOM 583 C CA . THR A 1 78 ? -17.218 -7.670 11.120 1.00 98.38 78 THR A CA 1
ATOM 584 C C . THR A 1 78 ? -16.267 -6.920 12.043 1.00 98.38 78 THR A C 1
ATOM 586 O O . THR A 1 78 ? -15.257 -7.478 12.468 1.00 98.38 78 THR A O 1
ATOM 589 N N . VAL A 1 79 ? -16.594 -5.674 12.382 1.00 98.25 79 VAL A N 1
ATOM 590 C CA . VAL A 1 79 ? -15.846 -4.903 13.384 1.00 98.25 79 VAL A CA 1
ATOM 591 C C . VAL A 1 79 ? -16.082 -5.520 14.761 1.00 98.25 79 VAL A C 1
ATOM 593 O O . VAL A 1 79 ? -17.230 -5.741 15.141 1.00 98.25 79 VAL A O 1
ATOM 596 N N . ASN A 1 80 ? -15.018 -5.768 15.528 1.00 98.12 80 ASN A N 1
ATOM 597 C CA . ASN A 1 80 ? -15.146 -6.273 16.896 1.00 98.12 80 ASN A CA 1
ATOM 598 C C . ASN A 1 80 ? -15.982 -5.300 17.755 1.00 98.12 80 ASN A C 1
ATOM 600 O O . ASN A 1 80 ? -15.700 -4.101 17.786 1.00 98.12 80 ASN A O 1
ATOM 604 N N . SER A 1 81 ? -17.007 -5.810 18.441 1.00 98.12 81 SER A N 1
ATOM 605 C CA . SER A 1 81 ? -17.903 -5.024 19.299 1.00 98.12 81 SER A CA 1
ATOM 606 C C . SER A 1 81 ? -17.177 -4.347 20.465 1.00 98.12 81 SER A C 1
ATOM 608 O O . SER A 1 81 ? -17.543 -3.239 20.855 1.00 98.12 81 SER A O 1
ATOM 610 N N . ASP A 1 82 ? -16.099 -4.960 20.953 1.00 97.75 82 ASP A N 1
ATOM 611 C CA . ASP A 1 82 ? -15.352 -4.481 22.121 1.00 97.75 82 ASP A CA 1
ATOM 612 C C . ASP A 1 82 ? -14.122 -3.645 21.736 1.00 97.75 82 ASP A C 1
ATOM 614 O O . ASP A 1 82 ? -13.216 -3.429 22.539 1.00 97.75 82 ASP A O 1
ATOM 618 N N . ILE A 1 83 ? -14.063 -3.155 20.491 1.00 97.88 83 ILE A N 1
ATOM 619 C CA . ILE A 1 83 ? -12.946 -2.330 20.024 1.00 97.88 83 ILE A CA 1
ATOM 620 C C . ILE A 1 83 ? -12.786 -1.064 20.898 1.00 97.88 83 ILE A C 1
ATOM 622 O O . ILE A 1 83 ? -13.766 -0.325 21.091 1.00 97.88 83 ILE A O 1
ATOM 626 N N . PRO A 1 84 ? -11.573 -0.769 21.412 1.00 98.25 84 PRO A N 1
ATOM 627 C CA . PRO A 1 84 ? -11.331 0.411 22.236 1.00 98.25 84 PRO A CA 1
ATOM 628 C C . PRO A 1 84 ? -11.700 1.729 21.532 1.00 98.25 84 PRO A C 1
ATOM 630 O O . PRO A 1 84 ? -11.499 1.846 20.319 1.00 98.25 84 PRO A O 1
ATOM 633 N N . PRO A 1 85 ? -12.210 2.745 22.259 1.00 97.81 85 PRO A N 1
ATOM 634 C CA . PRO A 1 85 ? -12.691 3.991 21.657 1.00 97.81 85 PRO A CA 1
ATOM 635 C C . PRO A 1 85 ? -11.671 4.719 20.773 1.00 97.81 85 PRO A C 1
ATOM 637 O O . PRO A 1 85 ? -12.046 5.274 19.745 1.00 97.81 85 PRO A O 1
ATOM 640 N N . ASN A 1 86 ? -10.382 4.672 21.119 1.00 97.88 86 ASN A N 1
ATOM 641 C CA . ASN A 1 86 ? -9.307 5.337 20.377 1.00 97.88 86 ASN A CA 1
ATOM 642 C C . ASN A 1 86 ? -9.044 4.739 18.982 1.00 97.88 86 ASN A C 1
ATOM 644 O O . ASN A 1 86 ? -8.376 5.377 18.174 1.00 97.88 86 ASN A O 1
ATOM 648 N N . TYR A 1 87 ? -9.574 3.549 18.684 1.00 97.69 87 TYR A N 1
ATOM 649 C CA . TYR A 1 87 ? -9.463 2.917 17.366 1.00 97.69 87 TYR A CA 1
ATOM 650 C C . TYR A 1 87 ? -10.737 3.039 16.519 1.00 97.69 87 TYR A C 1
ATOM 652 O O . TYR A 1 87 ? -10.765 2.570 15.381 1.00 97.69 87 TYR A O 1
ATOM 660 N N . ARG A 1 88 ? -11.802 3.668 17.034 1.00 97.50 88 ARG A N 1
ATOM 661 C CA . ARG A 1 88 ? -13.103 3.776 16.352 1.00 97.50 88 ARG A CA 1
ATOM 662 C C . ARG A 1 88 ? -13.110 4.890 15.302 1.00 97.50 88 ARG A C 1
ATOM 664 O O . ARG A 1 88 ? -13.821 5.880 15.434 1.00 97.50 88 ARG A O 1
ATOM 671 N N . ALA A 1 89 ? -12.335 4.711 14.236 1.00 96.94 89 ALA A N 1
ATOM 672 C CA . ALA A 1 89 ? -12.261 5.631 13.103 1.00 96.94 89 ALA A CA 1
ATOM 673 C C . ALA A 1 89 ? -12.421 4.895 11.763 1.00 96.94 89 ALA A C 1
ATOM 675 O O . ALA A 1 89 ? -12.097 3.713 11.635 1.00 96.94 89 ALA A O 1
ATOM 676 N N . GLY A 1 90 ? -12.923 5.597 10.742 1.00 96.75 90 GLY A N 1
ATOM 677 C CA . GLY A 1 90 ? -13.082 5.046 9.392 1.00 96.75 90 GLY A CA 1
ATOM 678 C C . GLY A 1 90 ? -13.928 3.768 9.364 1.00 96.75 90 GLY A C 1
ATOM 679 O O . GLY A 1 90 ? -15.050 3.745 9.868 1.00 96.75 90 GLY A O 1
ATOM 680 N N . VAL A 1 91 ? -13.380 2.688 8.793 1.00 96.81 91 VAL A N 1
ATOM 681 C CA . VAL A 1 91 ? -14.041 1.367 8.711 1.00 96.81 91 VAL A CA 1
ATOM 682 C C . VAL A 1 91 ? -14.401 0.809 10.098 1.00 96.81 91 VAL A C 1
ATOM 684 O O . VAL A 1 91 ? -15.380 0.082 10.231 1.00 96.81 91 VAL A O 1
ATOM 687 N N . PHE A 1 92 ? -13.669 1.195 11.146 1.00 98.06 92 PHE A N 1
ATOM 688 C CA . PHE A 1 92 ? -13.861 0.715 12.516 1.00 98.06 92 PHE A CA 1
ATOM 689 C C . PHE A 1 92 ? -14.782 1.603 13.372 1.00 98.06 92 PHE A C 1
ATOM 691 O O . PHE A 1 92 ? -14.936 1.353 14.566 1.00 98.06 92 PHE A O 1
ATOM 698 N N . ALA A 1 93 ? -15.389 2.649 12.799 1.00 97.94 93 ALA A N 1
ATOM 699 C CA . ALA A 1 93 ? -16.151 3.648 13.555 1.00 97.94 93 ALA A CA 1
ATOM 700 C C . ALA A 1 93 ? -17.364 3.076 14.315 1.00 97.94 93 ALA A C 1
ATOM 702 O O . ALA A 1 93 ? -17.734 3.593 15.368 1.00 97.94 93 ALA A O 1
ATOM 703 N N . THR A 1 94 ? -17.980 2.008 13.802 1.00 98.25 94 THR A N 1
ATOM 704 C CA . THR A 1 94 ? -19.165 1.381 14.402 1.00 98.25 94 THR A CA 1
ATOM 705 C C . THR A 1 94 ? -18.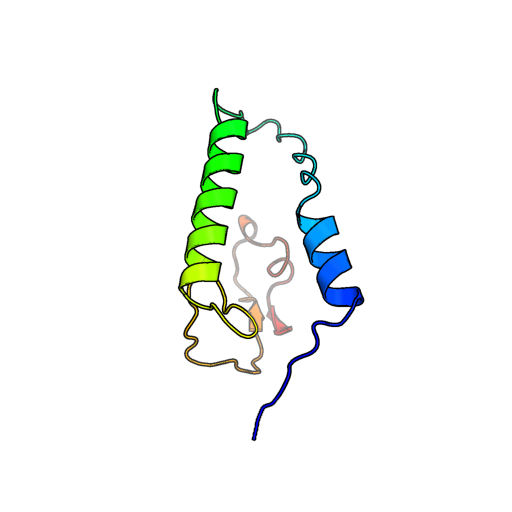831 -0.040 14.866 1.00 98.25 94 THR A C 1
ATOM 707 O O . THR A 1 94 ? -18.705 -0.929 14.018 1.00 98.25 94 THR A O 1
ATOM 710 N N . PRO A 1 95 ? -18.704 -0.287 16.184 1.00 98.31 95 PRO A N 1
ATOM 711 C CA . PRO A 1 95 ? -18.505 -1.634 16.712 1.00 98.31 95 PRO A CA 1
ATOM 712 C C . PRO A 1 95 ? -19.634 -2.587 16.291 1.00 98.31 95 PRO A C 1
ATOM 714 O O . PRO A 1 95 ? -20.795 -2.187 16.226 1.00 98.31 95 PRO A O 1
ATOM 717 N N . GLY A 1 96 ? -19.296 -3.836 15.962 1.00 98.06 96 GLY A N 1
ATOM 718 C CA . GLY A 1 96 ? -20.251 -4.859 15.517 1.00 98.06 96 GLY A CA 1
ATOM 719 C C . GLY A 1 96 ? -20.727 -4.732 14.063 1.00 98.06 96 GLY A C 1
ATOM 720 O O . GLY A 1 96 ? -21.444 -5.611 13.577 1.00 98.06 96 GLY A O 1
ATOM 721 N N . LYS A 1 97 ? -20.346 -3.673 13.334 1.00 98.25 97 LYS A N 1
ATOM 722 C CA . LYS A 1 97 ? -20.786 -3.470 11.947 1.00 98.25 97 LYS A CA 1
ATOM 723 C C . LYS A 1 97 ? -20.220 -4.538 11.011 1.00 98.25 97 LYS A C 1
ATOM 725 O O . LYS A 1 97 ? -19.036 -4.861 11.082 1.00 98.25 97 LYS A O 1
ATOM 730 N N . LYS A 1 98 ? -21.068 -5.026 10.099 1.00 97.94 98 LYS A N 1
ATOM 731 C CA . LYS A 1 98 ? -20.716 -5.976 9.035 1.00 97.94 98 LYS A CA 1
ATOM 732 C C . LYS A 1 98 ? -20.623 -5.283 7.673 1.00 97.94 98 LYS A C 1
ATOM 734 O O . LYS A 1 98 ? -21.442 -4.409 7.386 1.00 97.94 98 LYS A O 1
ATOM 739 N N . TYR A 1 99 ? -19.646 -5.693 6.868 1.00 96.00 99 TYR A N 1
ATOM 740 C CA . TYR A 1 99 ? -19.389 -5.259 5.491 1.00 96.00 99 TYR A CA 1
ATOM 741 C C . TYR A 1 99 ? -19.345 -6.462 4.551 1.00 96.00 99 TYR A C 1
ATOM 743 O O . TYR A 1 99 ? -18.818 -7.516 4.986 1.00 96.00 99 TYR A O 1
#